Protein AF-A0A368ZI93-F1 (afdb_monomer_lite)

Foldseek 3Di:
DDPVVLVVLVVVLCVPQPADCDDVSNLLSVLVSLVSCVVVVPQLLSGDQPDADPVPRGGSSRDDPVRNVVVSVVSLVVCCVPPVVSSCVVVPPDD

Sequence (95 aa):
MIEAEIKKALKKLDEEFPINPNGVGALVTTIRRMKAEEEVGLPLIWRKGSAISVKTGKRANRMTEPEWNKFYSDLCENLKRDYSSLHDSLFPSNQ

Seconda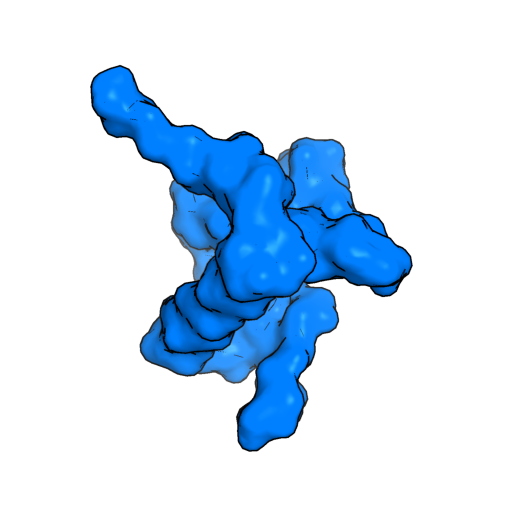ry structure (DSSP, 8-state):
--HHHHHHHHHHHHHHSPPP-SHHHHHHHHHHHHHHHHHTT--GGGS----B-TTT--BGGGS-HHHHHHHHHHHHHHHHHH-HHHHHHHS----

pLDDT: mean 90.39, std 8.45, range [38.34, 96.12]

Structure (mmCIF, N/CA/C/O backbone):
data_AF-A0A368ZI93-F1
#
_entry.id   AF-A0A368ZI93-F1
#
loop_
_atom_site.group_PDB
_atom_site.id
_atom_site.type_symbol
_atom_site.label_atom_id
_atom_site.label_alt_id
_atom_site.label_comp_id
_atom_site.label_asym_id
_atom_site.label_entity_id
_atom_site.label_seq_id
_atom_site.pdbx_PDB_ins_code
_atom_site.Cartn_x
_atom_site.Cartn_y
_atom_site.Cartn_z
_atom_site.occupancy
_atom_site.B_iso_or_equiv
_atom_site.auth_seq_id
_atom_site.auth_comp_id
_atom_site.auth_asym_id
_atom_site.auth_atom_id
_atom_site.pdbx_PDB_model_num
ATOM 1 N N . MET A 1 1 ? 9.859 2.232 -18.268 1.00 67.94 1 MET A N 1
ATOM 2 C CA . MET A 1 1 ? 10.770 2.205 -17.108 1.00 67.94 1 MET A CA 1
ATOM 3 C C . MET A 1 1 ? 11.632 0.960 -17.220 1.00 67.94 1 MET A C 1
ATOM 5 O O . MET A 1 1 ? 11.084 -0.125 -17.390 1.00 67.94 1 MET A O 1
ATOM 9 N N . ILE A 1 2 ? 12.951 1.118 -17.229 1.00 84.69 2 ILE A N 1
ATOM 10 C CA . ILE A 1 2 ? 13.919 0.017 -17.361 1.00 84.69 2 ILE A CA 1
ATOM 11 C C . ILE A 1 2 ? 14.164 -0.593 -15.966 1.00 84.69 2 ILE A C 1
ATOM 13 O O . ILE A 1 2 ? 14.028 0.091 -14.956 1.00 84.69 2 ILE A O 1
ATOM 17 N N . GLU A 1 3 ? 14.517 -1.879 -15.873 1.00 84.62 3 GLU A N 1
ATOM 18 C CA . GLU A 1 3 ? 14.647 -2.612 -14.596 1.00 84.62 3 GLU A CA 1
ATOM 19 C C . GLU A 1 3 ? 15.539 -1.907 -13.551 1.00 84.62 3 GLU A C 1
ATOM 21 O O . GLU A 1 3 ? 15.230 -1.895 -12.358 1.00 84.62 3 GLU A O 1
ATOM 26 N N . ALA A 1 4 ? 16.625 -1.266 -13.991 1.00 88.69 4 ALA A N 1
ATOM 27 C CA . ALA A 1 4 ? 17.512 -0.501 -13.115 1.00 88.69 4 ALA A CA 1
ATOM 28 C C . ALA A 1 4 ? 16.815 0.716 -12.474 1.00 88.69 4 ALA A C 1
ATOM 30 O O . ALA A 1 4 ? 17.035 1.015 -11.299 1.00 88.69 4 ALA A O 1
ATOM 31 N N . GLU A 1 5 ? 15.938 1.391 -13.220 1.00 90.00 5 GLU A N 1
ATOM 32 C CA . GLU A 1 5 ? 15.146 2.519 -12.725 1.00 90.00 5 GLU A CA 1
ATOM 33 C C . GLU A 1 5 ? 14.095 2.047 -11.718 1.00 90.00 5 GLU A C 1
ATOM 35 O O . GLU A 1 5 ? 13.928 2.675 -10.675 1.00 90.00 5 GLU A O 1
ATOM 40 N N . ILE A 1 6 ? 13.465 0.892 -11.975 1.00 91.19 6 ILE A N 1
ATOM 41 C CA . ILE A 1 6 ? 12.510 0.259 -11.051 1.00 91.19 6 ILE A CA 1
ATOM 42 C C . ILE A 1 6 ? 13.195 -0.060 -9.721 1.00 91.19 6 ILE A C 1
ATOM 44 O O . ILE A 1 6 ? 12.690 0.305 -8.663 1.00 91.19 6 ILE A O 1
ATOM 48 N N . LYS A 1 7 ? 14.377 -0.688 -9.753 1.00 90.88 7 LYS A N 1
ATOM 49 C CA . LYS A 1 7 ? 15.149 -1.001 -8.538 1.00 90.88 7 LYS A CA 1
ATOM 50 C C . LYS A 1 7 ? 15.520 0.260 -7.756 1.00 90.88 7 LYS A C 1
ATOM 52 O O . LYS A 1 7 ? 15.409 0.276 -6.531 1.00 90.88 7 LYS A O 1
ATOM 57 N N . LYS A 1 8 ? 15.920 1.328 -8.452 1.00 92.81 8 LYS A N 1
ATOM 58 C CA . LYS A 1 8 ? 16.231 2.620 -7.827 1.00 92.81 8 LYS A CA 1
ATOM 59 C C . LYS A 1 8 ? 14.991 3.254 -7.187 1.00 92.81 8 LYS A C 1
ATOM 61 O O . LYS A 1 8 ? 15.078 3.719 -6.053 1.00 92.81 8 LYS A O 1
ATOM 66 N N . ALA A 1 9 ? 13.852 3.236 -7.880 1.00 93.00 9 ALA A N 1
ATOM 67 C CA . ALA A 1 9 ? 12.583 3.739 -7.362 1.00 93.00 9 ALA A CA 1
ATOM 68 C C . ALA A 1 9 ? 12.132 2.951 -6.125 1.00 93.00 9 ALA A C 1
ATOM 70 O O . ALA A 1 9 ? 11.799 3.550 -5.108 1.00 93.00 9 ALA A O 1
ATOM 71 N N . LEU A 1 10 ? 12.208 1.617 -6.171 1.00 92.94 10 LEU A N 1
ATOM 72 C CA . LEU A 1 10 ? 11.872 0.748 -5.041 1.00 92.94 10 LEU A CA 1
ATOM 73 C C . LEU A 1 10 ? 12.727 1.037 -3.809 1.00 92.94 10 LEU A C 1
ATOM 75 O O . LEU A 1 10 ? 12.181 1.168 -2.716 1.00 92.94 10 LEU A O 1
ATOM 79 N N . LYS A 1 11 ? 14.044 1.191 -3.990 1.00 94.00 11 LYS A N 1
ATOM 80 C CA . LYS A 1 11 ? 14.953 1.528 -2.891 1.00 94.00 11 LYS A CA 1
ATOM 81 C C . LYS A 1 11 ? 14.580 2.868 -2.252 1.00 94.00 11 LYS A C 1
ATOM 83 O O . LYS A 1 11 ? 14.434 2.939 -1.038 1.00 94.00 11 LYS A O 1
ATOM 88 N N . LYS A 1 12 ? 14.357 3.899 -3.072 1.00 94.75 12 LYS A N 1
ATOM 89 C CA . LYS A 1 12 ? 13.937 5.223 -2.595 1.00 94.75 12 LYS A CA 1
ATOM 90 C C . LYS A 1 12 ? 12.607 5.154 -1.837 1.00 94.75 12 LYS A C 1
ATOM 92 O O . LYS A 1 12 ? 12.482 5.717 -0.757 1.00 94.75 12 LYS A O 1
ATOM 97 N N . LEU A 1 13 ? 11.634 4.413 -2.366 1.00 95.00 13 LEU A N 1
ATOM 98 C CA . LEU A 1 13 ? 10.343 4.224 -1.710 1.00 95.00 13 LEU A CA 1
ATOM 99 C C . LEU A 1 13 ? 10.474 3.487 -0.370 1.00 95.00 13 LEU A C 1
ATOM 101 O O . LEU A 1 13 ? 9.739 3.799 0.562 1.00 95.00 13 LEU A O 1
ATOM 105 N N . ASP A 1 14 ? 11.360 2.491 -0.258 1.00 93.06 14 ASP A N 1
ATOM 106 C CA . ASP A 1 14 ? 11.605 1.771 1.000 1.00 93.06 14 ASP A CA 1
ATOM 107 C C . ASP A 1 14 ? 12.244 2.656 2.075 1.00 93.06 14 ASP A C 1
AT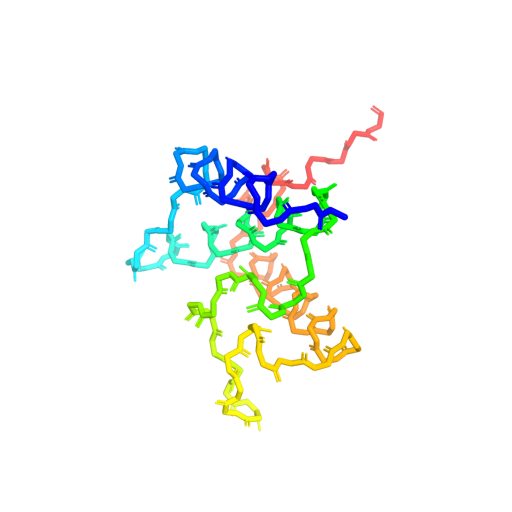OM 109 O O . ASP A 1 14 ? 11.928 2.481 3.251 1.00 93.06 14 ASP A O 1
ATOM 113 N N . GLU A 1 15 ? 13.073 3.620 1.675 1.00 94.31 15 GLU A N 1
ATOM 114 C CA . GLU A 1 15 ? 13.694 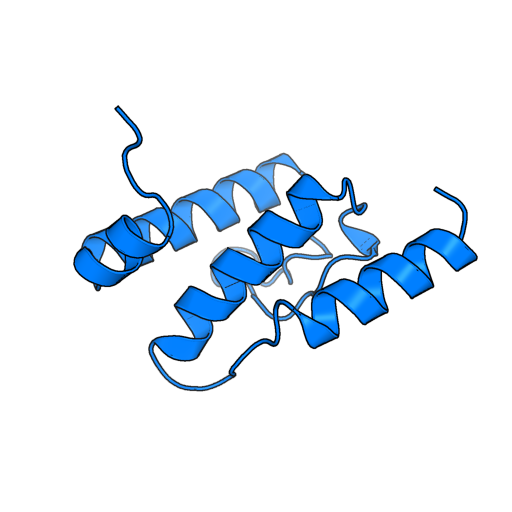4.598 2.573 1.00 94.31 15 GLU A CA 1
ATOM 115 C C . GLU A 1 15 ? 12.709 5.706 2.994 1.00 94.31 15 GLU A C 1
ATOM 117 O O . GLU A 1 15 ? 12.607 6.024 4.177 1.00 94.31 15 GLU A O 1
ATOM 122 N N . GLU A 1 16 ? 11.949 6.274 2.052 1.00 94.44 16 GLU A N 1
ATOM 123 C CA . GLU A 1 16 ? 11.061 7.424 2.304 1.00 94.44 16 GLU A CA 1
ATOM 124 C C . GLU A 1 16 ? 9.682 7.028 2.852 1.00 94.44 16 GLU A C 1
ATOM 126 O O . GLU A 1 16 ? 9.069 7.765 3.629 1.00 94.44 16 GLU A O 1
ATOM 131 N N . PHE A 1 17 ? 9.187 5.851 2.464 1.00 93.25 17 PHE A N 1
ATOM 132 C CA . PHE A 1 17 ? 7.862 5.343 2.823 1.00 93.25 17 PHE A CA 1
ATOM 133 C C . PHE A 1 17 ? 7.959 3.917 3.392 1.00 93.25 17 PHE A C 1
ATOM 135 O O . PHE A 1 17 ? 7.420 2.966 2.803 1.00 93.25 17 PHE A O 1
ATOM 142 N N . PRO A 1 18 ? 8.649 3.734 4.536 1.00 92.69 18 PRO A N 1
ATOM 143 C CA . PRO A 1 18 ? 8.722 2.443 5.198 1.00 92.69 18 PRO A CA 1
ATOM 144 C C . PRO A 1 18 ? 7.345 2.040 5.736 1.00 92.69 18 PRO A C 1
ATOM 146 O O . PRO A 1 18 ? 6.593 2.860 6.265 1.00 92.69 18 PRO A O 1
ATOM 149 N N . ILE A 1 19 ? 7.023 0.750 5.632 1.00 90.00 19 ILE A N 1
ATOM 150 C CA . ILE A 1 19 ? 5.795 0.192 6.205 1.00 90.00 19 ILE A CA 1
ATOM 151 C C . ILE A 1 19 ? 6.068 -0.195 7.654 1.00 90.00 19 ILE A C 1
ATOM 153 O O . ILE A 1 19 ? 6.941 -1.019 7.925 1.00 90.00 19 ILE A O 1
ATOM 157 N N . ASN A 1 20 ? 5.283 0.361 8.571 1.00 88.25 20 ASN A N 1
ATOM 158 C CA . ASN A 1 20 ? 5.263 -0.053 9.967 1.00 88.25 20 ASN A CA 1
ATOM 159 C C . ASN A 1 20 ? 4.173 -1.122 10.140 1.00 88.25 20 ASN A C 1
ATOM 161 O O . ASN A 1 20 ? 3.016 -0.810 9.902 1.00 88.25 20 ASN A O 1
ATOM 165 N N . PRO A 1 21 ? 4.476 -2.360 10.555 1.00 80.88 21 PRO A N 1
ATOM 166 C CA . PRO A 1 21 ? 3.480 -3.432 10.605 1.00 80.88 21 PRO A CA 1
ATOM 167 C C . PRO A 1 21 ? 2.469 -3.328 11.763 1.00 80.88 21 PRO A C 1
ATOM 169 O O . PRO A 1 21 ? 1.562 -4.154 11.832 1.00 80.88 21 PRO A O 1
ATOM 172 N N . ASN A 1 22 ? 2.590 -2.348 12.668 1.00 83.12 22 ASN A N 1
ATOM 173 C CA . ASN A 1 22 ? 1.883 -2.371 13.951 1.00 83.12 22 ASN A CA 1
ATOM 174 C C . ASN A 1 22 ? 0.790 -1.295 14.089 1.00 83.12 22 ASN A C 1
ATOM 176 O O . ASN A 1 22 ? 1.023 -0.105 13.859 1.00 83.12 22 ASN A O 1
ATOM 180 N N . GLY A 1 23 ? -0.390 -1.720 14.562 1.00 82.12 23 GLY A N 1
ATOM 181 C CA . GLY A 1 23 ? -1.505 -0.850 14.955 1.00 82.12 23 GLY A CA 1
ATOM 182 C C . GLY A 1 23 ? -1.979 0.096 13.846 1.00 82.12 23 GLY A C 1
ATOM 183 O O . GLY A 1 23 ? -1.946 -0.243 12.665 1.00 82.12 23 GLY A O 1
ATOM 184 N N . VAL A 1 24 ? -2.382 1.318 14.220 1.00 84.00 24 VAL A N 1
ATOM 185 C CA . VAL A 1 24 ? -2.777 2.367 13.255 1.00 84.00 24 VAL A CA 1
ATOM 186 C C . VAL A 1 24 ? -1.635 2.755 12.308 1.00 84.00 24 VAL A C 1
ATOM 188 O O . VAL A 1 24 ? -1.871 3.149 11.165 1.00 84.00 24 VAL A O 1
ATOM 191 N N . GLY A 1 25 ? -0.384 2.573 12.751 1.00 86.44 25 GLY A N 1
ATOM 192 C CA . GLY A 1 25 ? 0.807 2.786 11.934 1.00 86.44 25 GLY A CA 1
ATOM 193 C C . GLY A 1 25 ? 0.810 1.924 10.672 1.00 86.44 25 GLY A C 1
ATOM 194 O O . GLY A 1 25 ? 1.250 2.399 9.625 1.00 86.44 25 GLY A O 1
ATOM 195 N N . ALA A 1 26 ? 0.240 0.717 10.728 1.00 89.12 26 ALA A N 1
ATOM 196 C CA . ALA A 1 26 ? 0.091 -0.155 9.567 1.00 89.12 26 ALA A CA 1
ATOM 197 C C . ALA A 1 26 ? -0.822 0.434 8.499 1.00 89.12 26 ALA A C 1
ATOM 199 O O . ALA A 1 26 ? -0.448 0.449 7.326 1.00 89.12 26 ALA A O 1
ATOM 200 N N . LEU A 1 27 ? -1.975 0.979 8.891 1.00 91.00 27 LEU A N 1
ATOM 201 C CA . LEU A 1 27 ? -2.920 1.588 7.957 1.00 91.00 27 LEU A CA 1
ATOM 202 C C . LEU A 1 27 ? -2.319 2.838 7.299 1.00 91.00 27 LEU A C 1
ATOM 204 O O . LEU A 1 27 ? -2.262 2.931 6.074 1.00 91.00 27 LEU A O 1
ATOM 208 N N . VAL A 1 28 ? -1.797 3.760 8.112 1.00 92.38 28 VAL A N 1
ATOM 209 C CA . VAL A 1 28 ? -1.225 5.037 7.651 1.00 92.38 28 VAL A CA 1
ATOM 210 C C . VAL A 1 28 ? -0.035 4.808 6.719 1.00 92.38 28 VAL A C 1
ATOM 212 O O . VAL A 1 28 ? 0.010 5.359 5.620 1.00 92.38 28 VAL A O 1
ATOM 215 N N . THR A 1 29 ? 0.941 3.992 7.131 1.00 93.25 29 THR A N 1
ATOM 216 C CA . THR A 1 29 ? 2.149 3.765 6.320 1.00 93.25 29 THR A CA 1
ATOM 217 C C . THR A 1 29 ? 1.850 2.984 5.043 1.00 93.25 29 THR A C 1
ATOM 219 O O . THR A 1 29 ? 2.456 3.263 4.011 1.00 93.25 29 THR A O 1
ATOM 222 N N . THR A 1 30 ? 0.862 2.084 5.068 1.00 94.50 30 THR A N 1
ATOM 223 C CA . THR A 1 30 ? 0.371 1.394 3.868 1.00 94.50 30 THR A CA 1
ATOM 224 C C . THR A 1 30 ? -0.247 2.370 2.872 1.00 94.50 30 THR A C 1
ATOM 226 O O . THR A 1 30 ? 0.143 2.357 1.708 1.00 94.50 30 THR A O 1
ATOM 229 N N . ILE A 1 31 ? -1.156 3.247 3.314 1.00 94.44 31 ILE A N 1
ATOM 230 C CA . ILE A 1 31 ? -1.790 4.253 2.445 1.00 94.44 31 ILE A CA 1
ATOM 231 C C . ILE A 1 31 ? -0.730 5.174 1.832 1.00 94.44 31 ILE A C 1
ATOM 233 O O . ILE A 1 31 ? -0.733 5.398 0.622 1.00 94.44 31 ILE A O 1
ATOM 237 N N . ARG A 1 32 ? 0.222 5.660 2.639 1.00 94.56 32 ARG A N 1
ATOM 238 C CA . ARG A 1 32 ? 1.336 6.489 2.150 1.00 94.56 32 ARG A CA 1
ATOM 239 C C . ARG A 1 32 ? 2.168 5.768 1.098 1.00 94.56 32 ARG A C 1
ATOM 241 O O . ARG A 1 32 ? 2.475 6.351 0.064 1.00 94.56 32 ARG A O 1
ATOM 248 N N . ARG A 1 33 ? 2.520 4.505 1.355 1.00 95.25 33 ARG A N 1
ATOM 249 C CA . ARG A 1 33 ? 3.325 3.707 0.431 1.00 95.25 33 ARG A CA 1
ATOM 250 C C . ARG A 1 33 ? 2.591 3.458 -0.884 1.00 95.25 33 ARG A C 1
ATOM 252 O O . ARG A 1 33 ? 3.183 3.651 -1.938 1.00 95.25 33 ARG A O 1
ATOM 259 N N . MET A 1 34 ? 1.317 3.079 -0.820 1.00 94.88 34 MET A N 1
ATOM 260 C CA . MET A 1 34 ? 0.482 2.849 -2.001 1.00 94.88 34 MET A CA 1
ATOM 261 C C . MET A 1 34 ? 0.357 4.108 -2.866 1.00 94.88 34 MET A C 1
ATOM 263 O O . MET A 1 34 ? 0.528 4.020 -4.079 1.00 94.88 34 MET A O 1
ATOM 267 N N . LYS A 1 35 ? 0.140 5.273 -2.240 1.00 94.56 35 LYS A N 1
ATOM 268 C CA . LYS A 1 35 ? 0.102 6.572 -2.925 1.00 94.56 35 LYS A CA 1
ATOM 269 C C . LYS A 1 35 ? 1.426 6.886 -3.621 1.00 94.56 35 LYS A C 1
ATOM 271 O O . LYS A 1 35 ? 1.443 7.177 -4.809 1.00 94.56 35 LYS A O 1
ATOM 276 N N . ALA A 1 36 ? 2.541 6.765 -2.900 1.00 95.25 36 ALA A N 1
ATOM 277 C CA . ALA A 1 36 ? 3.864 7.062 -3.443 1.00 95.25 36 ALA A CA 1
ATOM 278 C C . ALA A 1 36 ? 4.236 6.136 -4.615 1.00 95.25 36 ALA A C 1
ATOM 280 O O . ALA A 1 36 ? 4.830 6.573 -5.595 1.00 95.25 36 ALA A O 1
ATOM 281 N N . GLU A 1 37 ? 3.864 4.856 -4.543 1.00 94.56 37 GLU A N 1
ATOM 282 C CA . GLU A 1 37 ? 4.050 3.897 -5.637 1.00 94.56 37 GLU A CA 1
ATOM 283 C C . GLU A 1 37 ? 3.243 4.252 -6.892 1.00 94.56 37 GLU A C 1
ATOM 285 O O . GLU A 1 37 ? 3.713 4.032 -8.010 1.00 94.56 37 GLU A O 1
ATOM 290 N N . GLU A 1 38 ? 2.036 4.788 -6.717 1.00 93.81 38 GLU A N 1
ATOM 291 C CA . GLU A 1 38 ? 1.208 5.294 -7.809 1.00 93.81 38 GLU A CA 1
ATOM 292 C C . GLU A 1 38 ? 1.786 6.577 -8.418 1.00 93.81 38 GLU A C 1
ATOM 294 O O . GLU A 1 38 ? 1.932 6.649 -9.637 1.00 93.81 38 GLU A O 1
ATOM 299 N N . GLU A 1 39 ? 2.197 7.540 -7.589 1.00 93.62 39 GLU A N 1
ATOM 300 C CA . GLU A 1 39 ? 2.764 8.827 -8.021 1.00 93.62 39 GLU A CA 1
ATOM 301 C C . GLU A 1 39 ? 4.049 8.670 -8.845 1.00 93.62 39 GLU A C 1
ATOM 303 O O . GLU A 1 39 ? 4.270 9.418 -9.797 1.00 93.62 39 GLU A O 1
ATOM 308 N N . VAL A 1 40 ? 4.886 7.674 -8.535 1.00 92.50 40 VAL A N 1
ATOM 309 C CA . VAL A 1 40 ? 6.087 7.369 -9.338 1.00 92.50 40 VAL A CA 1
ATOM 310 C C . VAL A 1 40 ? 5.792 6.503 -10.570 1.00 92.50 40 VAL A C 1
ATOM 312 O O . VAL A 1 40 ? 6.716 6.115 -11.286 1.00 92.50 40 VAL A O 1
ATOM 315 N N . GLY A 1 41 ? 4.524 6.163 -10.820 1.00 91.62 41 GLY A N 1
ATOM 316 C CA . GLY A 1 41 ? 4.105 5.362 -11.969 1.00 91.62 41 GLY A CA 1
ATOM 317 C C . GLY A 1 41 ? 4.589 3.912 -11.911 1.00 91.62 41 GLY A C 1
ATOM 318 O O . GLY A 1 41 ? 4.855 3.304 -12.952 1.00 91.62 41 GLY A O 1
ATOM 319 N N . LEU A 1 42 ? 4.745 3.339 -10.711 1.00 92.25 42 LEU A N 1
ATOM 320 C CA . LEU A 1 42 ? 5.207 1.962 -10.571 1.00 92.25 42 LEU A CA 1
ATOM 321 C C . LEU A 1 42 ? 4.107 0.990 -11.042 1.00 92.25 42 LEU A C 1
ATOM 323 O O . LEU A 1 42 ? 2.981 1.068 -10.535 1.00 92.25 42 LEU A O 1
ATOM 327 N N . PRO A 1 43 ? 4.393 0.043 -11.957 1.00 92.12 43 PRO A N 1
ATOM 328 C CA . PRO A 1 43 ? 3.418 -0.975 -12.335 1.00 92.12 43 PRO A CA 1
ATOM 329 C C . PRO A 1 43 ? 3.014 -1.823 -11.127 1.00 92.12 43 PRO A C 1
ATOM 331 O O . PRO A 1 43 ? 3.866 -2.157 -10.302 1.00 92.12 43 PRO A O 1
ATOM 334 N N . LEU A 1 44 ? 1.740 -2.226 -11.046 1.00 92.69 44 LEU A N 1
ATOM 335 C CA . LEU A 1 44 ? 1.192 -2.961 -9.895 1.00 92.69 44 LEU A CA 1
ATOM 336 C C . LEU A 1 44 ? 2.026 -4.183 -9.500 1.00 92.69 44 LEU A C 1
ATOM 338 O O . LEU A 1 44 ? 2.255 -4.399 -8.316 1.00 92.69 44 LEU A O 1
ATOM 342 N N . ILE A 1 45 ? 2.549 -4.930 -10.476 1.00 93.19 45 ILE A N 1
ATOM 343 C CA . ILE A 1 45 ? 3.376 -6.123 -10.234 1.00 93.19 45 ILE A CA 1
ATOM 344 C C . ILE A 1 45 ? 4.648 -5.836 -9.416 1.00 93.19 45 ILE A C 1
ATOM 346 O O . ILE A 1 45 ? 5.142 -6.724 -8.723 1.00 93.19 45 ILE A O 1
ATOM 350 N N . TRP A 1 46 ? 5.155 -4.602 -9.473 1.00 92.31 46 TRP A N 1
ATOM 351 C CA . TRP A 1 46 ? 6.351 -4.151 -8.762 1.00 92.31 46 TRP A CA 1
ATOM 352 C C . TRP A 1 46 ? 6.027 -3.451 -7.438 1.00 92.31 46 TRP A C 1
ATOM 354 O O . TRP A 1 46 ? 6.935 -3.211 -6.649 1.00 92.31 46 TRP A O 1
ATOM 364 N N . ARG A 1 47 ? 4.754 -3.136 -7.171 1.00 93.06 47 ARG A N 1
ATOM 365 C CA . ARG A 1 47 ? 4.313 -2.481 -5.930 1.00 93.06 47 ARG A CA 1
ATOM 366 C C . ARG A 1 47 ? 4.420 -3.414 -4.726 1.00 93.06 47 ARG A C 1
ATOM 368 O O . ARG A 1 47 ? 4.467 -4.642 -4.854 1.00 93.06 47 ARG A O 1
ATOM 375 N N . LYS A 1 48 ? 4.425 -2.845 -3.520 1.00 89.75 48 LYS A N 1
ATOM 376 C CA . LYS A 1 48 ? 4.492 -3.620 -2.279 1.00 89.75 48 LYS A CA 1
ATOM 377 C C . LYS A 1 48 ? 3.140 -4.280 -1.998 1.00 89.75 48 LYS A C 1
ATOM 379 O O . LYS A 1 48 ? 2.119 -3.634 -1.803 1.00 89.75 48 LYS A O 1
ATOM 384 N N . GLY A 1 49 ? 3.129 -5.610 -1.950 1.00 87.00 49 GLY A N 1
ATOM 385 C CA . GLY A 1 49 ? 1.937 -6.417 -1.665 1.00 87.00 49 GLY A CA 1
ATOM 386 C C . GLY A 1 49 ? 1.688 -6.668 -0.176 1.00 87.00 49 GLY A C 1
ATOM 387 O O . GLY A 1 49 ? 1.298 -7.782 0.177 1.00 87.00 49 GLY A O 1
ATOM 388 N N . SER A 1 50 ? 2.007 -5.708 0.698 1.00 84.62 50 SER A N 1
ATOM 389 C CA . SER A 1 50 ? 1.832 -5.840 2.154 1.00 84.62 50 SER A CA 1
ATOM 390 C C . SER A 1 50 ? 0.358 -5.867 2.549 1.00 84.62 50 SER A C 1
ATOM 392 O O . SER A 1 50 ? -0.041 -6.667 3.390 1.00 84.62 50 SER A O 1
ATOM 394 N N . ALA A 1 51 ? -0.448 -5.020 1.914 1.00 87.75 51 ALA A N 1
ATOM 395 C CA . ALA A 1 51 ? -1.878 -4.954 2.143 1.00 87.75 51 ALA A CA 1
ATOM 396 C C . ALA A 1 51 ? -2.599 -6.081 1.400 1.00 87.75 51 ALA A C 1
ATOM 398 O O . ALA A 1 51 ? -2.348 -6.326 0.214 1.00 87.75 51 ALA A O 1
ATOM 399 N N . ILE A 1 52 ? -3.501 -6.761 2.107 1.00 91.94 52 ILE A N 1
ATOM 400 C CA . ILE A 1 52 ? -4.297 -7.872 1.588 1.00 91.94 52 ILE A CA 1
ATOM 401 C C . ILE A 1 52 ? -5.768 -7.489 1.693 1.00 91.94 52 ILE A C 1
ATOM 403 O O . ILE A 1 52 ? -6.242 -7.117 2.765 1.00 91.94 52 ILE A O 1
ATOM 407 N N . SER A 1 53 ? -6.500 -7.597 0.586 1.00 91.50 53 SER A N 1
ATOM 408 C CA . SER A 1 53 ? -7.950 -7.429 0.608 1.00 91.50 53 SER A CA 1
ATOM 409 C C . SER A 1 53 ? -8.600 -8.634 1.271 1.00 91.50 53 SER A C 1
ATOM 411 O O . SER A 1 53 ? -8.461 -9.757 0.793 1.00 91.50 53 SER A O 1
ATOM 413 N N . VAL A 1 54 ? -9.373 -8.395 2.329 1.00 90.88 54 VAL A N 1
ATOM 414 C CA . VAL A 1 54 ? -10.182 -9.441 2.975 1.00 90.88 54 VAL A CA 1
ATOM 415 C C . VAL A 1 54 ? -11.253 -9.978 2.018 1.00 90.88 54 VAL A C 1
ATOM 417 O O . VAL A 1 54 ? -11.555 -11.165 2.036 1.00 90.88 54 VAL A O 1
ATOM 420 N N . LYS A 1 55 ? -11.791 -9.127 1.132 1.00 90.25 55 LYS A N 1
ATOM 421 C CA . LYS A 1 55 ? -12.857 -9.497 0.189 1.00 90.25 55 LYS A CA 1
ATOM 422 C C . LYS A 1 55 ? -12.385 -10.480 -0.883 1.00 90.25 55 LYS A C 1
ATOM 424 O O . LYS A 1 55 ? -13.135 -11.374 -1.256 1.00 90.25 55 LYS A O 1
ATOM 429 N N . THR A 1 56 ? -11.184 -10.280 -1.423 1.00 90.81 56 THR A N 1
ATOM 430 C CA . THR A 1 56 ? -10.681 -11.063 -2.568 1.00 90.81 56 THR A CA 1
ATOM 431 C C . THR A 1 56 ? -9.520 -11.988 -2.213 1.00 90.81 56 THR A C 1
ATOM 433 O O . THR A 1 56 ? -9.115 -12.797 -3.043 1.00 90.81 56 THR A O 1
ATOM 436 N N . GLY A 1 57 ? -8.929 -11.845 -1.024 1.00 93.56 57 GLY A N 1
ATOM 437 C CA . GLY A 1 57 ? -7.698 -12.531 -0.621 1.00 93.56 57 GLY A CA 1
ATOM 438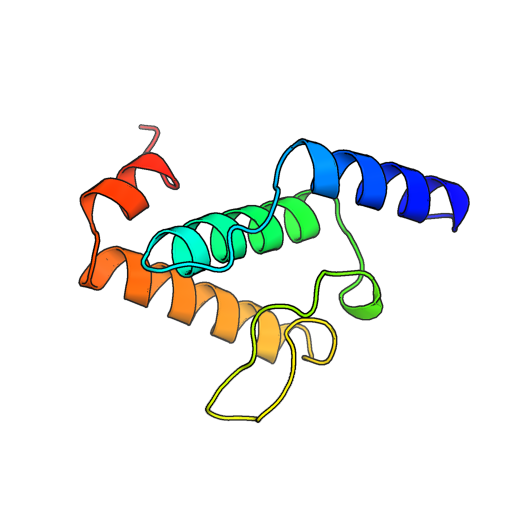 C C . GLY A 1 57 ? -6.447 -12.072 -1.382 1.00 93.56 57 GLY A C 1
ATOM 439 O O . GLY A 1 57 ? -5.354 -12.593 -1.155 1.00 93.56 57 GLY A O 1
ATOM 440 N N . LYS A 1 58 ? -6.571 -11.103 -2.299 1.00 94.50 58 LYS A N 1
ATOM 441 C CA . LYS A 1 58 ? -5.453 -10.630 -3.120 1.00 94.50 58 LYS A CA 1
ATOM 442 C C . LYS A 1 58 ? -4.588 -9.646 -2.340 1.00 94.50 58 LYS A C 1
ATOM 444 O O . LYS A 1 58 ? -5.090 -8.739 -1.676 1.00 94.50 58 LYS A O 1
ATOM 449 N N . ARG A 1 59 ? -3.272 -9.792 -2.494 1.00 94.56 59 ARG A N 1
ATOM 450 C CA . ARG A 1 59 ? -2.291 -8.751 -2.154 1.00 94.56 59 ARG A CA 1
ATOM 451 C C . ARG A 1 59 ? -2.426 -7.584 -3.127 1.00 94.56 59 ARG A C 1
ATOM 453 O O . ARG A 1 59 ? -2.718 -7.822 -4.297 1.00 94.56 59 ARG A O 1
ATOM 460 N N . ALA A 1 60 ? -2.143 -6.363 -2.677 1.00 91.75 60 ALA A N 1
ATOM 461 C CA . ALA A 1 60 ? -2.254 -5.153 -3.498 1.00 91.75 60 ALA A CA 1
ATOM 462 C C . ALA A 1 60 ? -1.536 -5.278 -4.857 1.00 91.75 60 ALA A C 1
ATOM 464 O O . ALA A 1 60 ? -2.106 -4.964 -5.894 1.00 91.75 60 ALA A O 1
ATOM 465 N N . ASN A 1 61 ? -0.332 -5.851 -4.888 1.00 94.25 61 ASN A N 1
ATOM 466 C CA . ASN A 1 61 ? 0.452 -6.031 -6.117 1.00 94.25 61 ASN A CA 1
ATOM 467 C C . ASN A 1 61 ? -0.065 -7.121 -7.080 1.00 94.25 61 ASN A C 1
ATOM 469 O O . ASN A 1 61 ? 0.508 -7.332 -8.146 1.00 94.25 61 ASN A O 1
ATOM 473 N N . ARG A 1 62 ? -1.120 -7.848 -6.698 1.00 96.12 62 ARG A N 1
ATOM 474 C CA . ARG A 1 62 ? -1.793 -8.871 -7.517 1.00 96.12 62 ARG A CA 1
ATOM 475 C C . ARG A 1 62 ? -3.211 -8.462 -7.923 1.00 96.12 62 ARG A C 1
ATOM 477 O O . ARG A 1 62 ? -3.942 -9.277 -8.485 1.00 96.12 62 ARG A O 1
ATOM 484 N N . MET A 1 63 ? -3.627 -7.248 -7.578 1.00 94.88 63 MET A N 1
ATOM 485 C CA . MET A 1 63 ? -4.911 -6.689 -7.986 1.00 94.88 63 MET A CA 1
ATOM 486 C C . MET A 1 63 ? -4.832 -6.173 -9.424 1.00 94.88 63 MET A C 1
ATOM 488 O O . MET A 1 63 ? -3.760 -5.832 -9.918 1.0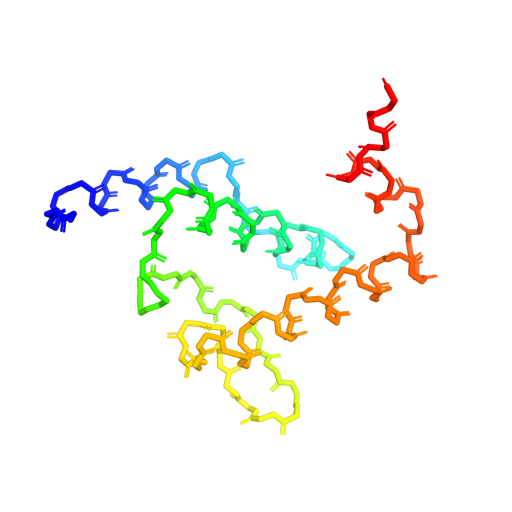0 94.88 63 MET A O 1
ATOM 492 N N . THR A 1 64 ? -5.980 -6.112 -10.089 1.00 95.50 64 THR A N 1
ATOM 493 C CA . THR A 1 64 ? -6.161 -5.273 -11.282 1.00 95.50 64 THR A CA 1
ATOM 494 C C . THR A 1 64 ? -6.209 -3.795 -10.883 1.00 95.50 64 THR A C 1
ATOM 496 O O . THR A 1 64 ? -6.437 -3.485 -9.715 1.00 95.50 64 THR A O 1
ATOM 499 N N . GLU A 1 65 ? -6.037 -2.869 -11.829 1.00 93.62 65 GLU A N 1
ATOM 500 C CA . GLU A 1 65 ? -6.132 -1.428 -11.533 1.00 93.62 65 GLU A CA 1
ATOM 501 C C . GLU A 1 65 ? -7.471 -1.027 -10.889 1.00 93.62 65 GLU A C 1
ATOM 503 O O . GLU A 1 65 ? -7.435 -0.373 -9.848 1.00 93.62 65 GLU A O 1
ATOM 508 N N . PRO A 1 66 ? -8.651 -1.468 -11.378 1.00 95.38 66 PRO A N 1
ATOM 509 C CA . PRO A 1 66 ? -9.914 -1.127 -10.721 1.00 95.38 66 PRO A CA 1
ATOM 510 C C . PRO A 1 66 ? -10.028 -1.696 -9.301 1.00 95.38 66 PRO A C 1
ATOM 512 O O . PRO A 1 66 ? -10.524 -1.022 -8.399 1.00 95.38 66 PRO A O 1
ATOM 515 N N . GLU A 1 67 ? -9.556 -2.931 -9.085 1.00 95.50 67 GLU A N 1
ATOM 516 C CA . GLU A 1 67 ? -9.524 -3.547 -7.753 1.00 95.50 67 GLU A CA 1
ATOM 517 C C . GLU A 1 67 ? -8.603 -2.774 -6.808 1.00 95.50 67 GLU A C 1
ATOM 519 O O . GLU A 1 67 ? -8.972 -2.538 -5.659 1.00 95.50 67 GLU A O 1
ATOM 524 N N . TRP A 1 68 ? -7.429 -2.365 -7.292 1.00 95.75 68 TRP A N 1
ATOM 525 C CA . TRP A 1 68 ? -6.451 -1.613 -6.517 1.00 95.75 68 TRP A CA 1
ATOM 526 C C . TRP A 1 68 ? -6.970 -0.220 -6.163 1.00 95.75 68 TRP A C 1
ATOM 528 O O . TRP A 1 68 ? -6.928 0.147 -4.993 1.00 95.75 68 TRP A O 1
ATOM 538 N N . ASN A 1 69 ? -7.532 0.513 -7.130 1.00 95.25 69 ASN A N 1
ATOM 539 C CA . ASN A 1 69 ? -8.093 1.851 -6.918 1.00 95.25 69 ASN A CA 1
ATOM 540 C C . ASN A 1 69 ? -9.220 1.814 -5.890 1.00 95.25 69 ASN A C 1
ATOM 542 O O . ASN A 1 69 ? -9.246 2.613 -4.954 1.00 95.25 69 ASN A O 1
ATOM 546 N N . LYS A 1 70 ? -10.127 0.838 -6.022 1.00 95.81 70 LYS A N 1
ATOM 547 C CA . LYS A 1 70 ? -11.185 0.648 -5.034 1.00 95.81 70 LYS A CA 1
ATOM 548 C C . LYS A 1 70 ? -10.607 0.316 -3.662 1.00 95.81 70 LYS A C 1
ATOM 550 O O . LYS A 1 70 ? -11.020 0.905 -2.672 1.00 95.81 70 LYS A O 1
ATOM 555 N N . PHE A 1 71 ? -9.664 -0.618 -3.598 1.00 95.75 71 PHE A N 1
ATOM 556 C CA . PHE A 1 71 ? -9.068 -1.032 -2.336 1.00 95.75 71 PHE A CA 1
ATOM 557 C C . PHE A 1 71 ? -8.340 0.124 -1.638 1.00 95.75 71 PHE A C 1
ATOM 559 O O . PHE A 1 71 ? -8.505 0.307 -0.437 1.00 95.75 71 PHE A O 1
ATOM 566 N N . TYR A 1 72 ? -7.595 0.936 -2.388 1.00 95.56 72 TYR A N 1
ATOM 567 C CA . TYR A 1 72 ? -6.953 2.144 -1.882 1.00 95.56 72 TYR A CA 1
ATOM 568 C C . TYR A 1 72 ? -7.978 3.160 -1.357 1.00 95.56 72 TYR A C 1
ATOM 570 O O . TYR A 1 72 ? -7.831 3.641 -0.234 1.00 95.56 72 TYR A O 1
ATOM 578 N N . SER A 1 73 ? -9.049 3.422 -2.115 1.00 95.44 73 SER A N 1
ATOM 579 C CA . SER A 1 73 ? -10.145 4.300 -1.681 1.00 95.44 73 SER A CA 1
ATOM 580 C C . SER A 1 73 ? -10.777 3.818 -0.375 1.00 95.44 73 SER A C 1
ATOM 582 O O . SER A 1 73 ? -10.893 4.591 0.572 1.00 95.44 73 SER A O 1
ATOM 584 N N . ASP A 1 74 ? -11.108 2.526 -0.287 1.00 95.19 74 ASP A N 1
ATOM 585 C CA . ASP A 1 74 ? -11.703 1.923 0.908 1.00 95.19 74 ASP A CA 1
ATOM 586 C C . ASP A 1 74 ? -10.748 2.051 2.128 1.00 95.19 74 ASP A C 1
ATOM 588 O O . ASP A 1 74 ? -11.193 2.293 3.252 1.00 95.19 74 ASP A O 1
ATOM 592 N N . LEU A 1 75 ? -9.422 1.931 1.940 1.00 94.38 75 LEU A N 1
ATOM 593 C CA . LEU A 1 75 ? -8.434 2.165 3.007 1.00 94.38 75 LEU A CA 1
ATOM 594 C C . LEU A 1 75 ? -8.413 3.629 3.470 1.00 94.38 75 LEU A C 1
ATOM 596 O O . LEU A 1 75 ? -8.378 3.879 4.677 1.00 94.38 75 LEU A O 1
ATOM 600 N N . CYS A 1 76 ? -8.453 4.586 2.541 1.00 94.75 76 CYS A N 1
ATOM 601 C CA . CYS A 1 76 ? -8.523 6.013 2.861 1.00 94.75 76 CYS A CA 1
ATOM 602 C C . CYS A 1 76 ? -9.815 6.365 3.610 1.00 94.75 76 CYS A C 1
ATOM 604 O O . CYS A 1 76 ? -9.767 7.089 4.604 1.00 94.75 76 CYS A O 1
ATOM 606 N N . GLU A 1 77 ? -10.954 5.803 3.200 1.00 95.06 77 GLU A N 1
ATOM 607 C CA . GLU A 1 77 ? -12.236 5.965 3.894 1.00 95.06 77 GLU A CA 1
ATOM 608 C C . GLU A 1 77 ? -12.200 5.386 5.310 1.00 95.06 77 GLU A C 1
ATOM 610 O O . GLU A 1 77 ? -12.650 6.041 6.251 1.00 95.06 77 GLU A O 1
ATOM 615 N N . ASN A 1 78 ? -11.616 4.197 5.491 1.00 93.19 78 ASN A N 1
ATOM 616 C CA . ASN A 1 78 ? -11.421 3.613 6.819 1.00 93.19 78 ASN A CA 1
ATOM 617 C C . ASN A 1 78 ? -10.550 4.516 7.700 1.00 93.19 78 ASN A C 1
ATOM 619 O O . ASN A 1 78 ? -10.902 4.773 8.849 1.00 93.19 78 ASN A O 1
ATOM 623 N N . LEU A 1 79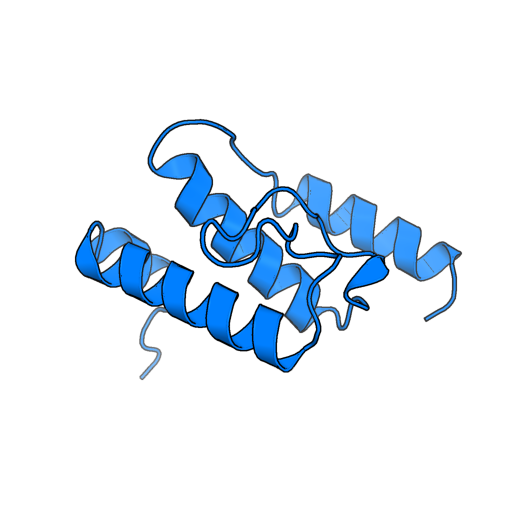 ? -9.449 5.049 7.156 1.00 94.12 79 LEU A N 1
ATOM 624 C CA . LEU A 1 79 ? -8.605 5.987 7.891 1.00 94.12 79 LEU A CA 1
ATOM 625 C C . LEU A 1 79 ? -9.378 7.257 8.266 1.00 94.12 79 LEU A C 1
ATOM 627 O O . LEU A 1 79 ? -9.273 7.709 9.399 1.00 94.12 79 LEU A O 1
ATOM 631 N N . LYS A 1 80 ? -10.184 7.810 7.355 1.00 94.31 80 LYS A N 1
ATOM 632 C CA . LYS A 1 80 ? -11.012 8.990 7.627 1.00 94.31 80 LYS A CA 1
ATOM 633 C C . LYS A 1 80 ? -12.052 8.735 8.718 1.00 94.31 80 LYS A C 1
ATOM 635 O O . LYS A 1 80 ? -12.263 9.600 9.564 1.00 94.31 80 LYS A O 1
ATOM 640 N N . ARG A 1 81 ? -12.702 7.568 8.689 1.00 93.94 81 ARG A N 1
ATOM 641 C CA . ARG A 1 81 ? -13.739 7.173 9.653 1.00 93.94 81 ARG A CA 1
ATOM 642 C C . ARG A 1 81 ? -13.159 6.973 11.049 1.00 93.94 81 ARG A C 1
ATOM 644 O O . ARG A 1 81 ? -13.713 7.493 12.011 1.00 93.94 81 ARG A O 1
ATOM 651 N N . ASP A 1 82 ? -12.066 6.222 11.142 1.00 93.31 82 ASP A N 1
ATOM 652 C CA . ASP A 1 82 ? -11.547 5.742 12.425 1.00 93.31 82 ASP A CA 1
ATOM 653 C C . ASP A 1 82 ? -10.467 6.683 13.002 1.00 93.31 82 ASP A C 1
ATOM 655 O O . ASP A 1 82 ? -10.241 6.705 14.211 1.00 93.31 82 ASP A O 1
ATOM 659 N N . TYR A 1 83 ? -9.818 7.491 12.150 1.00 92.88 83 TYR A N 1
ATOM 660 C CA . TYR A 1 83 ? -8.693 8.369 12.494 1.00 92.88 83 TYR A CA 1
ATOM 661 C C . TYR A 1 83 ? -8.673 9.660 11.652 1.00 92.88 83 TYR A C 1
ATOM 663 O O . TYR A 1 83 ? -7.686 9.966 10.975 1.00 92.88 83 TYR A O 1
ATOM 671 N N . SER A 1 84 ? -9.757 10.437 11.696 1.00 90.69 84 SER A N 1
ATOM 672 C CA . SER A 1 84 ? -9.943 11.644 10.871 1.00 90.69 84 SER A CA 1
ATOM 673 C C . SER A 1 84 ? -8.765 12.626 10.908 1.00 90.69 84 SER A C 1
ATOM 675 O O . SER A 1 84 ? -8.309 13.063 9.858 1.00 90.69 84 SER A O 1
ATOM 677 N N . SER A 1 85 ? -8.185 12.898 12.081 1.00 90.44 85 SER A N 1
ATOM 678 C CA . SER A 1 85 ? -7.028 13.799 12.208 1.00 90.44 85 SER A CA 1
ATOM 679 C C . SER A 1 85 ? -5.781 13.308 11.457 1.00 90.44 85 SER A C 1
ATOM 681 O O . SER A 1 85 ? -5.041 14.110 10.888 1.00 90.44 85 SER A O 1
ATOM 683 N N . LEU A 1 86 ? -5.549 11.990 11.414 1.00 90.44 86 LEU A N 1
ATOM 684 C CA . LEU A 1 86 ? -4.450 11.395 10.645 1.00 90.44 86 LEU A CA 1
ATOM 685 C C . LEU A 1 86 ? -4.742 11.421 9.145 1.00 90.44 86 LEU A C 1
ATOM 687 O O . LEU A 1 86 ? -3.830 11.653 8.352 1.00 90.44 86 LEU A O 1
ATOM 691 N N . HIS A 1 87 ? -5.998 11.197 8.757 1.00 92.50 87 HIS A N 1
ATOM 692 C CA . HIS A 1 87 ? -6.428 11.363 7.374 1.00 92.50 87 HIS A CA 1
ATOM 693 C C . HIS A 1 87 ? -6.192 12.802 6.896 1.00 92.50 87 HIS A C 1
ATOM 695 O O . HIS A 1 87 ? -5.567 13.003 5.858 1.00 92.50 87 HIS A O 1
ATOM 701 N N . ASP A 1 88 ? -6.610 13.800 7.672 1.00 91.19 88 ASP A N 1
ATOM 702 C CA . ASP A 1 88 ? -6.482 15.214 7.305 1.00 91.19 88 ASP A CA 1
ATOM 703 C C . ASP A 1 88 ? -5.015 15.657 7.223 1.00 91.19 88 ASP A C 1
ATOM 705 O O . ASP A 1 88 ? -4.649 16.451 6.361 1.00 91.19 88 ASP A O 1
ATOM 709 N N . SER A 1 89 ? -4.138 15.076 8.048 1.00 89.06 89 SER A N 1
ATOM 710 C CA . SER A 1 89 ? -2.690 15.278 7.930 1.00 89.06 89 SER A CA 1
ATOM 711 C C . SER A 1 89 ? -2.089 14.688 6.646 1.00 89.06 89 SER A C 1
ATOM 713 O O . SER A 1 89 ? -1.036 15.151 6.210 1.00 89.06 89 SER A O 1
ATOM 715 N N . LEU A 1 90 ? -2.688 13.641 6.070 1.00 87.00 90 LEU A N 1
ATOM 716 C CA . LEU A 1 90 ? -2.197 12.966 4.860 1.00 87.00 90 LEU A CA 1
ATOM 717 C C . LEU A 1 90 ? -2.776 13.537 3.571 1.00 87.00 90 LEU A C 1
ATOM 719 O O . LEU A 1 90 ? -2.124 13.512 2.522 1.00 87.00 90 LEU A O 1
ATOM 723 N N . PHE A 1 91 ? -4.004 14.027 3.661 1.00 87.31 91 PHE A N 1
ATOM 724 C CA . PHE A 1 91 ? -4.742 14.660 2.586 1.00 87.31 91 PHE A CA 1
ATOM 725 C C . PHE A 1 91 ? -5.122 16.071 3.035 1.00 87.31 91 PHE A C 1
ATOM 727 O O . PHE A 1 91 ? -6.314 16.360 3.181 1.00 87.31 91 PHE A O 1
ATOM 734 N N . PRO A 1 92 ? -4.124 16.943 3.296 1.00 80.00 92 PRO A N 1
ATOM 735 C CA . PRO A 1 92 ? -4.412 18.313 3.662 1.00 80.00 92 PRO A CA 1
ATOM 736 C C . PRO A 1 92 ? -5.244 18.921 2.542 1.00 80.00 92 PRO A C 1
ATOM 738 O O . PRO A 1 92 ? -4.905 18.830 1.359 1.00 80.00 92 PRO A O 1
ATOM 741 N N . SER A 1 93 ? -6.375 19.496 2.932 1.00 67.19 93 SER A N 1
ATOM 742 C CA . SER A 1 93 ? -7.200 20.287 2.034 1.00 67.19 93 SER A CA 1
ATOM 743 C C . SER A 1 93 ? -6.421 21.563 1.735 1.00 67.19 93 SER A C 1
ATOM 745 O O . SER A 1 93 ? -6.590 22.561 2.425 1.00 67.19 93 SER A O 1
ATOM 747 N N . ASN A 1 94 ? -5.499 21.519 0.775 1.00 50.00 94 ASN A N 1
ATOM 748 C CA . ASN A 1 94 ? -4.918 22.738 0.233 1.00 50.00 94 ASN A CA 1
ATOM 749 C C . ASN A 1 94 ? -6.051 23.488 -0.483 1.00 50.00 94 ASN A C 1
ATOM 751 O O . ASN A 1 94 ? -6.406 23.145 -1.613 1.00 50.00 94 ASN A O 1
ATOM 755 N N . GLN A 1 95 ? -6.650 24.450 0.223 1.00 38.34 95 GLN A N 1
ATOM 756 C CA . GLN A 1 95 ? -7.177 25.668 -0.391 1.00 38.34 95 GLN A CA 1
ATOM 757 C C . GLN A 1 95 ? -6.012 26.548 -0.839 1.00 38.34 95 GLN A C 1
ATOM 759 O O . GLN A 1 95 ? -4.983 26.564 -0.125 1.00 38.34 95 GLN A O 1
#

Organism: NCBI:txid533325

Radius of gyration: 13.46 Å; chains: 1; bounding box: 31×38×32 Å